Protein AF-A0A6I9WD22-F1 (afdb_monomer_lite)

Organism: NCBI:txid144034

Sequence (104 aa):
MSMKEIRLKLFDFFDKYYSANIMTLSVISGYSLHKIESMIVKEFCQIRNKEIKLTKNYDDPFKNQLCTKWYLLDLEILHLTLSFPLPYLTDDCMTKISKKYNNL

pLDDT: mean 83.83, std 15.36, range [43.28, 97.5]

InterPro domains:
  IPR007863 Peptidase M16, C-terminal [PF05193] (9-91)
  IPR050626 Peptidase M16 [PTHR43690] (5-96)

Structure (mmCIF, N/CA/C/O backbone):
data_AF-A0A6I9WD22-F1
#
_entry.id   AF-A0A6I9WD22-F1
#
loop_
_atom_site.group_PDB
_atom_site.id
_atom_site.type_symbol
_atom_site.label_atom_id
_atom_site.label_alt_id
_atom_site.label_comp_id
_atom_site.label_asym_id
_atom_site.label_entity_id
_atom_site.label_seq_id
_atom_site.pdbx_PDB_ins_code
_atom_site.Cartn_x
_atom_site.Cartn_y
_atom_site.Cartn_z
_atom_site.occupancy
_atom_site.B_iso_or_equiv
_atom_site.auth_seq_id
_atom_site.auth_comp_id
_atom_site.auth_asym_id
_atom_site.auth_atom_id
_atom_site.pdbx_PDB_model_num
ATOM 1 N N . MET A 1 1 ? -8.642 14.070 -21.928 1.00 71.94 1 MET A N 1
ATOM 2 C CA . MET A 1 1 ? -9.426 13.432 -20.853 1.00 71.94 1 MET A CA 1
ATOM 3 C C . MET A 1 1 ? -10.035 14.540 -20.012 1.00 71.94 1 MET A C 1
ATOM 5 O O . MET A 1 1 ? -9.305 15.430 -19.591 1.00 71.94 1 MET A O 1
ATOM 9 N N . SER A 1 2 ? -11.356 14.562 -19.868 1.00 93.56 2 SER A N 1
ATOM 10 C CA . SER A 1 2 ? -12.067 15.610 -19.128 1.00 93.56 2 SER A CA 1
ATOM 11 C C . SER A 1 2 ? -11.938 15.412 -17.612 1.00 93.56 2 SER A C 1
ATOM 13 O O . SER A 1 2 ? -11.712 14.300 -17.134 1.00 93.56 2 SER A O 1
ATOM 15 N N . MET A 1 3 ? -12.134 16.473 -16.822 1.00 93.38 3 MET A N 1
ATOM 16 C CA . MET A 1 3 ? -12.085 16.378 -15.353 1.00 93.38 3 MET A CA 1
ATOM 17 C C . MET A 1 3 ? -13.104 15.363 -14.796 1.00 93.38 3 MET A C 1
ATOM 19 O O . MET A 1 3 ? -12.835 14.669 -13.816 1.00 93.38 3 MET A O 1
ATOM 23 N N . LYS A 1 4 ? -14.265 15.230 -15.454 1.00 94.50 4 LYS A N 1
ATOM 24 C CA . LYS A 1 4 ? -15.295 14.244 -15.091 1.00 94.50 4 LYS A CA 1
ATOM 25 C C . LYS A 1 4 ? -14.797 12.811 -15.274 1.00 94.50 4 LYS A C 1
ATOM 27 O O . LYS A 1 4 ? -15.000 11.983 -14.392 1.00 94.50 4 LYS A O 1
ATOM 32 N N . GLU A 1 5 ? -14.102 12.534 -16.373 1.00 95.75 5 GLU A N 1
ATOM 33 C CA . GLU A 1 5 ? -13.520 11.213 -16.638 1.00 95.75 5 GLU A CA 1
ATOM 34 C C . GLU A 1 5 ? -12.431 10.861 -15.623 1.00 95.75 5 GLU A C 1
ATOM 36 O O . GLU A 1 5 ? -12.346 9.714 -15.191 1.00 95.75 5 GLU A O 1
ATOM 41 N N . ILE A 1 6 ? -11.613 11.838 -15.212 1.00 97.00 6 ILE A N 1
ATOM 42 C CA . ILE A 1 6 ? -10.551 11.616 -14.213 1.00 97.00 6 ILE A CA 1
ATOM 43 C C . ILE A 1 6 ? -11.177 11.232 -12.876 1.00 97.00 6 ILE A C 1
ATOM 45 O O . ILE A 1 6 ? -10.771 10.248 -12.261 1.00 97.00 6 ILE A O 1
ATOM 49 N N . ARG A 1 7 ? -12.216 11.963 -12.462 1.00 97.12 7 ARG A N 1
ATOM 50 C CA . ARG A 1 7 ? -12.947 11.680 -11.226 1.00 97.12 7 ARG A CA 1
ATOM 51 C C . ARG A 1 7 ? -13.562 10.278 -11.225 1.00 97.12 7 ARG A C 1
ATOM 53 O O . ARG A 1 7 ? -13.469 9.598 -10.210 1.00 97.12 7 ARG A O 1
ATOM 60 N N . LEU A 1 8 ? -14.158 9.837 -12.334 1.00 97.50 8 LEU A N 1
ATOM 61 C CA . LEU A 1 8 ? -14.726 8.487 -12.431 1.00 97.50 8 LEU A CA 1
ATOM 62 C C . LEU A 1 8 ? -13.645 7.407 -12.314 1.00 97.50 8 LEU A C 1
ATOM 64 O O . LEU A 1 8 ? -13.776 6.516 -11.481 1.00 97.50 8 LEU A O 1
ATOM 68 N N . LYS A 1 9 ? -12.520 7.550 -13.028 1.00 97.25 9 LYS A N 1
ATOM 69 C CA . LYS A 1 9 ? -11.409 6.589 -12.919 1.00 97.25 9 LYS A CA 1
ATOM 70 C C . LYS A 1 9 ? -10.815 6.507 -11.513 1.00 97.25 9 LYS A C 1
ATOM 72 O O . LYS A 1 9 ? -10.365 5.439 -11.108 1.00 97.25 9 LYS A O 1
ATOM 77 N N . LEU A 1 10 ? -10.799 7.614 -10.767 1.00 97.38 10 LEU A N 1
ATOM 78 C CA . LEU A 1 10 ? -10.366 7.607 -9.368 1.00 97.38 10 LEU A CA 1
ATOM 79 C C . LEU A 1 10 ? -11.320 6.803 -8.481 1.00 97.38 10 LEU A C 1
ATOM 81 O O . LEU A 1 10 ? -10.849 6.052 -7.628 1.00 97.38 10 LEU A O 1
ATOM 85 N N . PHE A 1 11 ? -12.634 6.915 -8.694 1.00 97.25 11 PHE A N 1
ATOM 86 C CA . PHE A 1 11 ? -13.599 6.075 -7.984 1.00 97.25 11 PHE A CA 1
ATOM 87 C C . PHE A 1 11 ? -13.458 4.605 -8.353 1.00 97.25 11 PHE A C 1
ATOM 89 O O . PHE A 1 11 ? -13.455 3.775 -7.451 1.00 97.25 11 PHE A O 1
ATOM 96 N N . ASP A 1 12 ? -13.257 4.286 -9.631 1.00 96.81 12 ASP A N 1
ATOM 97 C CA . ASP A 1 12 ? -13.033 2.906 -10.067 1.00 96.81 12 ASP A CA 1
ATOM 98 C C . ASP A 1 12 ? -11.764 2.323 -9.429 1.00 96.81 12 ASP A C 1
ATOM 100 O O . ASP A 1 12 ? -11.748 1.179 -8.979 1.00 96.81 12 ASP A O 1
ATOM 104 N N . PHE A 1 13 ? -10.691 3.117 -9.343 1.00 95.69 13 PHE A N 1
ATOM 105 C CA . PHE A 1 13 ? -9.452 2.705 -8.686 1.00 95.69 13 PHE A CA 1
ATOM 106 C C . PHE A 1 13 ? -9.646 2.498 -7.180 1.00 95.69 13 PHE A C 1
ATOM 108 O O . PHE A 1 13 ? -9.224 1.475 -6.638 1.00 95.69 13 PHE A O 1
ATOM 115 N N . PHE A 1 14 ? -10.303 3.444 -6.504 1.00 95.44 14 PHE A N 1
ATOM 116 C CA . PHE A 1 14 ? -10.636 3.327 -5.088 1.00 95.44 14 PHE A CA 1
ATOM 117 C C . PHE A 1 14 ? -11.490 2.081 -4.836 1.00 95.44 14 PHE A C 1
ATOM 119 O O . PHE A 1 14 ? -11.174 1.269 -3.966 1.00 95.44 14 PHE A O 1
ATOM 126 N N . ASP A 1 15 ? -12.532 1.864 -5.637 1.00 94.81 15 ASP A N 1
ATOM 127 C CA . ASP A 1 15 ? -13.401 0.716 -5.442 1.00 94.81 15 ASP A CA 1
ATOM 128 C C . ASP A 1 15 ? -12.699 -0.612 -5.763 1.00 94.81 15 ASP A C 1
ATOM 130 O O . ASP A 1 15 ? -12.915 -1.618 -5.089 1.00 94.81 15 ASP A O 1
ATOM 134 N N . LYS A 1 16 ? -11.772 -0.620 -6.715 1.00 93.94 16 LYS A N 1
ATOM 135 C CA . LYS A 1 16 ? -11.043 -1.834 -7.068 1.00 93.94 16 LYS A CA 1
ATOM 136 C C . LYS A 1 16 ? -9.930 -2.194 -6.087 1.00 93.94 16 LYS A C 1
ATOM 138 O O . LYS A 1 16 ? -9.735 -3.379 -5.841 1.00 93.94 16 LYS A O 1
ATOM 143 N N . TYR A 1 17 ? -9.188 -1.215 -5.565 1.00 93.75 17 TYR A N 1
ATOM 144 C CA . TYR A 1 17 ? -7.933 -1.469 -4.843 1.00 93.75 17 TYR A CA 1
ATOM 145 C C . TYR A 1 17 ? -7.954 -1.085 -3.360 1.00 93.75 17 TYR A C 1
ATOM 147 O O . TYR A 1 17 ? -7.140 -1.607 -2.607 1.00 93.75 17 TYR A O 1
ATOM 155 N N . TYR A 1 18 ? -8.869 -0.233 -2.886 1.00 95.12 18 TYR A N 1
ATOM 156 C CA . TYR A 1 18 ? -8.961 0.055 -1.449 1.00 95.12 18 TYR A CA 1
ATOM 157 C C . TYR A 1 18 ? -9.798 -1.029 -0.760 1.00 95.12 18 TYR A C 1
ATOM 159 O O . TYR A 1 18 ? -11.031 -0.996 -0.795 1.00 95.12 18 TYR A O 1
ATOM 167 N N . SER A 1 19 ? -9.109 -2.000 -0.154 1.00 96.31 19 SER A N 1
ATOM 168 C CA . SER A 1 19 ? -9.694 -3.124 0.580 1.00 96.31 19 SER A CA 1
ATOM 169 C C . SER A 1 19 ? -8.973 -3.369 1.901 1.00 96.31 19 SER A C 1
ATOM 171 O O . SER A 1 19 ? -7.743 -3.379 1.939 1.00 96.31 19 SER A O 1
ATOM 173 N N . ALA A 1 20 ? -9.737 -3.641 2.963 1.00 96.38 20 ALA A N 1
ATOM 174 C CA . ALA A 1 20 ? -9.202 -3.836 4.310 1.00 96.38 20 ALA A CA 1
ATOM 175 C C . ALA A 1 20 ? -8.133 -4.943 4.398 1.00 96.38 20 ALA A C 1
ATOM 177 O O . ALA A 1 20 ? -7.142 -4.773 5.099 1.00 96.38 20 ALA A O 1
ATOM 178 N N . ASN A 1 21 ? -8.276 -6.050 3.656 1.00 95.44 21 ASN A N 1
ATOM 179 C CA . ASN A 1 21 ? -7.349 -7.187 3.742 1.00 95.44 21 ASN A CA 1
ATOM 180 C C . ASN A 1 21 ? -5.930 -6.919 3.210 1.00 95.44 21 ASN A C 1
ATOM 182 O O . ASN A 1 21 ? -5.052 -7.754 3.412 1.00 95.44 21 ASN A O 1
ATOM 186 N N . ILE A 1 22 ? -5.711 -5.805 2.508 1.00 94.69 22 ILE A N 1
ATOM 187 C CA . ILE A 1 22 ? -4.397 -5.419 1.968 1.00 94.69 22 ILE A CA 1
ATOM 188 C C . ILE A 1 22 ? -3.887 -4.094 2.547 1.00 94.69 22 ILE A C 1
ATOM 190 O O . ILE A 1 22 ? -2.909 -3.539 2.050 1.00 94.69 22 ILE A O 1
ATOM 194 N N . MET A 1 23 ? -4.553 -3.575 3.579 1.00 94.69 23 MET A N 1
ATOM 195 C CA . MET A 1 23 ? -4.148 -2.369 4.291 1.00 94.69 23 MET A CA 1
ATOM 196 C C . MET A 1 23 ? -3.466 -2.734 5.606 1.00 94.69 23 MET A C 1
ATOM 198 O O . MET A 1 23 ? -3.898 -3.639 6.315 1.00 94.69 23 MET A O 1
ATOM 202 N N . THR A 1 24 ? -2.442 -1.965 5.961 1.00 94.94 24 THR A N 1
ATOM 203 C CA . THR A 1 24 ? -1.779 -2.047 7.264 1.00 94.94 24 THR A CA 1
ATOM 204 C C . THR A 1 24 ? -1.840 -0.677 7.916 1.00 94.94 24 THR A C 1
ATOM 206 O O . THR A 1 24 ? -1.489 0.323 7.290 1.00 94.94 24 THR A O 1
ATOM 209 N N . LEU A 1 25 ? -2.274 -0.628 9.172 1.00 94.75 25 LEU A N 1
ATOM 210 C CA . LEU A 1 25 ? -2.338 0.591 9.969 1.00 94.75 25 LEU A CA 1
ATOM 211 C C . LEU A 1 25 ? -1.305 0.515 11.097 1.00 94.75 25 LEU A C 1
ATOM 213 O O . LEU A 1 25 ? -1.224 -0.489 11.798 1.00 94.75 25 LEU A O 1
ATOM 217 N N . SER A 1 26 ? -0.547 1.593 11.288 1.00 95.00 26 SER A N 1
ATOM 218 C CA . SER A 1 26 ? 0.314 1.793 12.454 1.00 95.00 26 SER A CA 1
ATOM 219 C C . SER A 1 26 ? -0.059 3.116 13.108 1.00 95.00 26 SER A C 1
ATOM 221 O O . SER A 1 26 ? -0.237 4.119 12.415 1.00 95.00 26 SER A O 1
ATOM 223 N N . VAL A 1 27 ? -0.218 3.113 14.431 1.00 93.69 27 VAL A N 1
ATOM 224 C CA . VAL A 1 27 ? -0.647 4.285 15.199 1.00 93.69 27 VAL A CA 1
ATOM 225 C C . VAL A 1 27 ? 0.296 4.487 16.370 1.00 93.69 27 VAL A C 1
ATOM 227 O O . VAL A 1 27 ? 0.518 3.580 17.168 1.00 93.69 27 VAL A O 1
ATOM 230 N N . ILE A 1 28 ? 0.818 5.704 16.487 1.00 95.12 28 ILE A N 1
ATOM 231 C CA . ILE A 1 28 ? 1.637 6.146 17.612 1.00 95.12 28 ILE A CA 1
ATOM 232 C C . ILE A 1 28 ? 0.855 7.243 18.322 1.00 95.12 28 ILE A C 1
ATOM 234 O O . ILE A 1 28 ? 0.427 8.212 17.697 1.00 95.12 28 ILE A O 1
ATOM 238 N N . SER A 1 29 ? 0.640 7.092 19.626 1.00 94.38 29 SER A N 1
ATOM 239 C CA . SER A 1 29 ? -0.03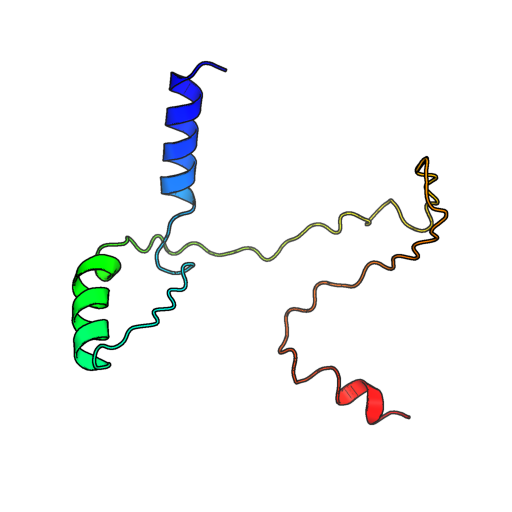4 8.115 20.423 1.00 94.38 29 SER A CA 1
ATOM 240 C C . SER A 1 29 ? 0.407 8.058 21.883 1.00 94.38 29 SER A C 1
ATOM 242 O O . SER A 1 29 ? 0.978 7.064 22.322 1.00 94.38 29 SER A O 1
ATOM 244 N N . GLY A 1 30 ? 0.098 9.113 22.640 1.00 96.38 30 GLY A N 1
ATOM 245 C CA . GLY A 1 30 ? 0.273 9.139 24.096 1.00 96.38 30 GLY A CA 1
ATOM 246 C C . GLY A 1 30 ? -0.880 8.504 24.884 1.00 96.38 30 GLY A C 1
ATOM 247 O O . GLY A 1 30 ? -0.895 8.591 26.109 1.00 96.38 30 GLY A O 1
ATOM 248 N N . TYR A 1 31 ? -1.878 7.920 24.214 1.00 96.38 31 TYR A N 1
ATOM 249 C CA . TYR A 1 31 ? -2.996 7.252 24.878 1.00 96.38 31 TYR A CA 1
ATOM 250 C C . TYR A 1 31 ? -2.652 5.808 25.255 1.00 96.38 31 TYR A C 1
ATOM 252 O O . TYR A 1 31 ? -1.752 5.194 24.687 1.00 96.38 31 TYR A O 1
ATOM 260 N N . SER A 1 32 ? -3.404 5.243 26.203 1.00 97.00 32 SER A N 1
ATOM 261 C CA . SER A 1 32 ? -3.290 3.823 26.535 1.00 97.00 32 SER A CA 1
ATOM 262 C C . SER A 1 32 ? -3.704 2.941 25.355 1.00 97.00 32 SER A C 1
ATOM 264 O O . SER A 1 32 ? -4.565 3.318 24.556 1.00 97.00 32 SER A O 1
ATOM 266 N N . LEU A 1 33 ? -3.141 1.732 25.289 1.00 96.56 33 LEU A N 1
ATOM 267 C CA . LEU A 1 33 ? -3.410 0.777 24.212 1.00 96.56 33 LEU A CA 1
ATOM 268 C C . LEU A 1 33 ? -4.912 0.510 24.028 1.00 96.56 33 LEU A C 1
ATOM 270 O O . LEU A 1 33 ? -5.409 0.591 22.912 1.00 96.56 33 LEU A O 1
ATOM 274 N N . HIS A 1 34 ? -5.651 0.315 25.123 1.00 96.62 34 HIS A N 1
ATOM 275 C CA . HIS A 1 34 ? -7.099 0.085 25.080 1.00 96.62 34 HIS A CA 1
ATOM 276 C C . HIS A 1 34 ? -7.868 1.272 24.477 1.00 96.62 34 HIS A C 1
ATOM 278 O O . HIS A 1 34 ? -8.863 1.091 23.774 1.00 96.62 34 HIS A O 1
ATOM 284 N N . LYS A 1 35 ? -7.448 2.511 24.764 1.00 96.69 35 LYS A N 1
ATOM 285 C CA . LYS A 1 35 ? -8.107 3.696 24.201 1.00 96.69 35 LYS A CA 1
ATOM 286 C C . LYS A 1 35 ? -7.815 3.826 22.707 1.00 96.69 35 LYS A C 1
ATOM 288 O O . LYS A 1 35 ? -8.706 4.189 21.947 1.00 96.69 35 LYS A O 1
ATOM 293 N N . ILE A 1 36 ? -6.587 3.525 22.289 1.00 97.00 36 ILE A N 1
ATOM 294 C CA . ILE A 1 36 ? -6.213 3.511 20.871 1.00 97.00 36 ILE A CA 1
ATOM 295 C C . ILE A 1 36 ? -7.017 2.443 20.131 1.00 97.00 36 ILE A C 1
ATOM 297 O O . ILE A 1 36 ? -7.617 2.736 19.103 1.00 97.00 36 ILE A O 1
ATOM 301 N N . GLU A 1 37 ? -7.073 1.230 20.674 1.00 95.75 37 GLU A N 1
ATOM 302 C CA . GLU A 1 37 ? -7.805 0.115 20.083 1.00 95.75 37 GLU A CA 1
ATOM 303 C C . GLU A 1 37 ? -9.286 0.452 19.898 1.00 95.75 37 GLU A C 1
ATOM 305 O O . GLU A 1 37 ? -9.805 0.313 18.794 1.00 95.75 37 GLU A O 1
ATOM 310 N N . SER A 1 38 ? -9.956 0.986 20.926 1.00 96.50 38 SER A N 1
ATOM 311 C CA . SER A 1 38 ? -11.376 1.337 20.816 1.00 96.50 38 SER A CA 1
ATOM 312 C C . SER A 1 38 ? -11.642 2.429 19.776 1.00 96.50 38 SER A C 1
ATOM 314 O O . SER A 1 38 ? -12.639 2.360 19.054 1.00 96.50 38 SER A O 1
ATOM 316 N N . MET A 1 39 ? -10.741 3.409 19.646 1.00 95.25 39 MET A N 1
ATOM 317 C CA . MET A 1 39 ? -10.817 4.435 18.603 1.00 95.25 39 MET A CA 1
ATOM 318 C C . MET A 1 39 ? -10.598 3.844 17.206 1.00 95.25 39 MET A C 1
ATOM 320 O O . MET A 1 39 ? -11.356 4.148 16.289 1.00 95.25 39 MET A O 1
ATOM 324 N N . ILE A 1 40 ? -9.590 2.984 17.040 1.00 95.88 40 ILE A N 1
ATOM 325 C CA . ILE A 1 40 ? -9.275 2.368 15.747 1.00 95.88 40 ILE A CA 1
ATOM 326 C C . ILE A 1 40 ? -10.404 1.441 15.305 1.00 95.88 40 ILE A C 1
ATOM 328 O O . ILE A 1 40 ? -10.851 1.545 14.168 1.00 95.88 40 ILE A O 1
ATOM 332 N N . VAL A 1 41 ? -10.894 0.568 16.188 1.00 96.00 41 VAL A N 1
ATOM 333 C CA . VAL A 1 41 ? -11.988 -0.365 15.878 1.00 96.00 41 VAL A CA 1
ATOM 334 C C . VAL A 1 41 ? -13.226 0.402 15.426 1.00 96.00 41 VAL A C 1
ATOM 336 O O . VAL A 1 41 ? -13.826 0.063 14.409 1.00 96.00 41 VAL A O 1
ATOM 339 N N . LYS A 1 42 ? -13.578 1.483 16.128 1.00 95.75 42 LYS A N 1
ATOM 340 C CA . LYS A 1 42 ? -14.737 2.305 15.776 1.00 95.75 42 LYS A CA 1
ATOM 341 C C . LYS A 1 42 ? -14.652 2.873 14.353 1.00 95.75 42 LYS A C 1
ATOM 343 O O . LYS A 1 42 ? -15.649 2.848 13.632 1.00 95.75 42 LYS A O 1
ATOM 348 N N . GLU A 1 43 ? -13.493 3.387 13.950 1.00 93.88 43 GLU A N 1
ATOM 349 C CA . GLU A 1 43 ? -13.349 4.103 12.675 1.00 93.88 43 GLU A CA 1
ATOM 350 C C . GLU A 1 43 ? -12.947 3.177 11.512 1.00 93.88 43 GLU A C 1
ATOM 352 O O . GLU A 1 43 ? -13.500 3.267 10.417 1.00 93.88 43 GLU A O 1
ATOM 357 N N . PHE A 1 44 ? -12.022 2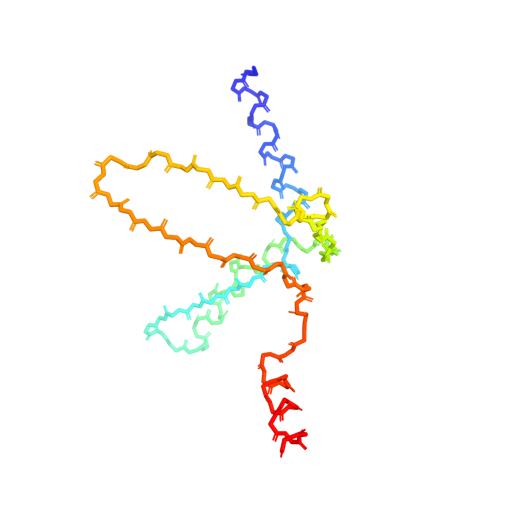.240 11.731 1.00 95.12 44 PHE A N 1
ATOM 358 C CA . PHE A 1 44 ? -11.407 1.447 10.660 1.00 95.12 44 PHE A CA 1
ATOM 359 C C . PHE A 1 44 ? -12.103 0.109 10.390 1.00 95.12 44 PHE A C 1
ATOM 361 O O . PHE A 1 44 ? -11.981 -0.404 9.278 1.00 95.12 44 PHE A O 1
ATOM 368 N N . CYS A 1 45 ? -12.897 -0.440 11.322 1.00 94.44 45 CYS A N 1
ATOM 369 C CA . CYS A 1 45 ? -13.686 -1.651 11.035 1.00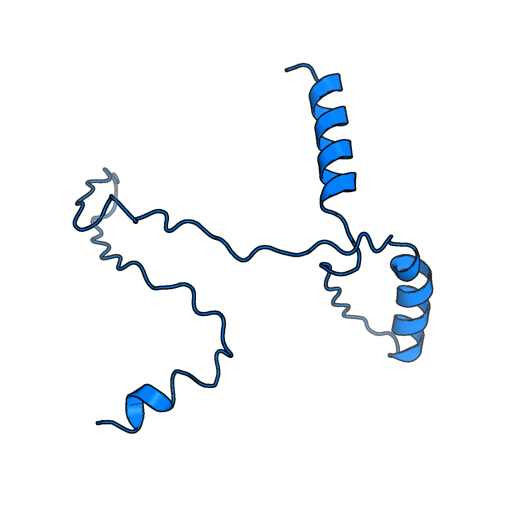 94.44 45 CYS A CA 1
ATOM 370 C C . CYS A 1 45 ? -14.792 -1.420 9.994 1.00 94.44 45 CYS A C 1
ATOM 372 O O . CYS A 1 45 ? -15.342 -2.380 9.462 1.00 94.44 45 CYS A O 1
ATOM 374 N N . GLN A 1 46 ? -15.103 -0.162 9.676 1.00 94.19 46 GLN A N 1
ATOM 375 C CA . GLN A 1 46 ? -16.057 0.197 8.625 1.00 94.19 46 GLN A CA 1
ATOM 376 C C . GLN A 1 46 ? -15.478 0.011 7.210 1.00 94.19 46 GLN A C 1
ATOM 378 O O . GLN A 1 46 ? -16.225 -0.007 6.230 1.00 94.19 46 GLN A O 1
ATOM 383 N N . ILE A 1 47 ? -14.153 -0.127 7.073 1.00 95.44 47 ILE A N 1
ATOM 384 C CA . ILE A 1 47 ? -13.507 -0.314 5.772 1.00 95.44 47 ILE A CA 1
ATOM 385 C C . ILE A 1 47 ? -13.862 -1.700 5.232 1.00 95.44 47 ILE A C 1
ATOM 387 O O . ILE A 1 47 ? -13.594 -2.730 5.849 1.00 95.44 47 ILE A O 1
ATOM 391 N N . ARG A 1 48 ? -14.444 -1.734 4.031 1.00 96.19 48 ARG A N 1
ATOM 392 C CA . AR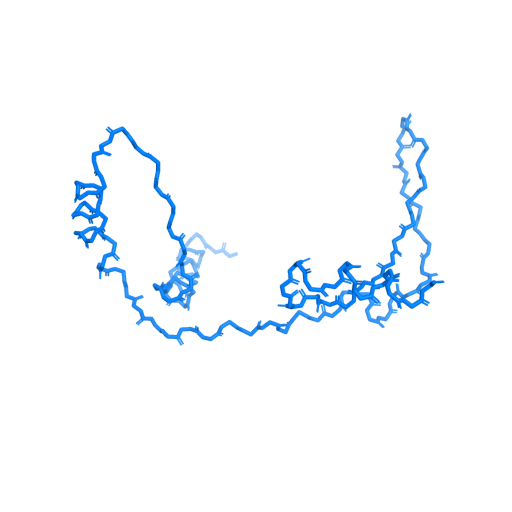G A 1 48 ? -14.872 -2.978 3.388 1.00 96.19 48 ARG A CA 1
ATOM 393 C C . ARG A 1 48 ? -13.677 -3.871 3.052 1.00 96.19 48 ARG A C 1
ATOM 395 O O . ARG A 1 48 ? -12.741 -3.453 2.368 1.00 96.19 48 ARG A O 1
ATOM 402 N N . ASN A 1 49 ? -13.767 -5.137 3.447 1.00 96.50 49 ASN A N 1
ATOM 403 C CA . ASN A 1 49 ? -12.927 -6.193 2.900 1.00 96.50 49 ASN A CA 1
ATOM 404 C C . ASN A 1 49 ? -13.508 -6.675 1.558 1.00 96.50 49 ASN A C 1
ATOM 406 O O . ASN A 1 49 ? -14.651 -7.123 1.490 1.00 96.50 49 ASN A O 1
ATOM 410 N N . LYS A 1 50 ? -12.724 -6.548 0.491 1.00 96.50 50 LYS A N 1
ATOM 411 C CA . LYS A 1 50 ? -13.026 -6.983 -0.881 1.00 96.50 50 LYS A CA 1
ATOM 412 C C . LYS A 1 50 ? -12.232 -8.233 -1.275 1.00 96.50 50 LYS A C 1
ATOM 414 O O . LYS A 1 50 ? -12.267 -8.625 -2.434 1.00 96.50 50 LYS A O 1
ATOM 419 N N . GLU A 1 51 ? -11.492 -8.818 -0.329 1.00 95.12 51 GLU A N 1
ATOM 420 C CA . GLU A 1 51 ? -10.726 -10.062 -0.482 1.00 95.12 51 GLU A CA 1
ATOM 421 C C . GLU A 1 51 ? -9.768 -10.044 -1.680 1.00 95.12 51 GLU A C 1
ATOM 423 O O . GLU A 1 51 ? -9.582 -11.028 -2.400 1.00 95.12 51 GLU A O 1
ATOM 428 N N . ILE A 1 52 ? -9.129 -8.890 -1.891 1.00 94.50 52 ILE A N 1
ATOM 429 C CA . ILE A 1 52 ? -8.193 -8.692 -2.995 1.00 94.50 52 ILE A CA 1
ATOM 430 C C . ILE A 1 52 ? -7.001 -9.627 -2.812 1.00 94.50 52 ILE A C 1
ATOM 432 O O . ILE A 1 52 ? -6.338 -9.613 -1.774 1.00 94.50 52 ILE A O 1
ATOM 436 N N . LYS A 1 53 ? -6.680 -10.397 -3.851 1.00 90.31 53 LYS A N 1
ATOM 437 C CA . LYS A 1 53 ? -5.440 -11.171 -3.924 1.00 90.31 53 LYS A CA 1
ATOM 438 C C . LYS A 1 53 ? -4.367 -10.326 -4.599 1.00 90.31 53 LYS A C 1
ATOM 440 O O . LYS A 1 53 ? -4.475 -10.022 -5.785 1.00 90.31 53 LYS A O 1
ATOM 445 N N . LEU A 1 54 ? -3.327 -9.959 -3.854 1.00 82.38 54 LEU A N 1
ATOM 446 C CA . LEU A 1 54 ? -2.153 -9.304 -4.427 1.00 82.38 54 LEU A CA 1
ATOM 447 C C . LEU A 1 54 ? 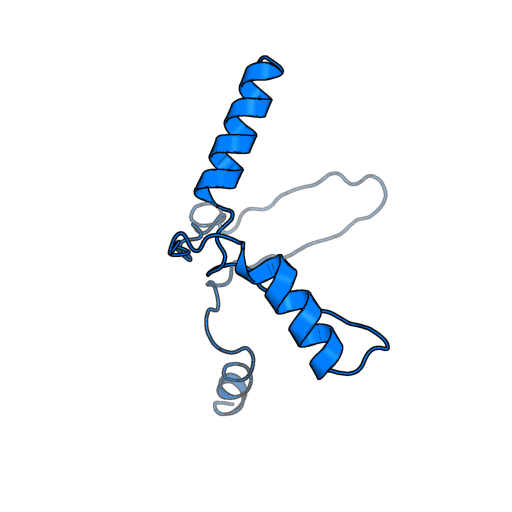-1.344 -10.327 -5.224 1.00 82.38 54 LEU A C 1
ATOM 449 O O . LEU A 1 54 ? -0.731 -11.234 -4.661 1.00 82.38 54 LEU A O 1
ATOM 453 N N . THR A 1 55 ? -1.324 -10.174 -6.542 1.00 77.31 55 THR A N 1
ATOM 454 C CA . THR A 1 55 ? -0.410 -10.922 -7.401 1.00 77.31 55 THR A CA 1
ATOM 455 C C . THR A 1 55 ? 0.974 -10.290 -7.307 1.00 77.31 55 THR A C 1
ATOM 457 O O . THR A 1 55 ? 1.171 -9.168 -7.765 1.00 77.31 55 THR A O 1
ATOM 460 N N . LYS A 1 56 ? 1.952 -11.014 -6.754 1.00 68.44 56 LYS A N 1
ATOM 461 C CA . LYS A 1 56 ? 3.376 -10.618 -6.733 1.00 68.44 56 LYS A CA 1
ATOM 462 C C . LYS A 1 56 ? 4.069 -10.878 -8.081 1.00 68.44 56 LYS A C 1
ATOM 464 O O . LYS A 1 56 ? 5.238 -11.244 -8.122 1.00 68.44 56 LYS A O 1
ATOM 469 N N . ASN A 1 57 ? 3.337 -10.727 -9.180 1.00 65.12 57 ASN A N 1
ATOM 470 C CA . ASN A 1 57 ? 3.865 -10.919 -10.524 1.00 65.12 57 ASN A CA 1
ATOM 471 C C . ASN A 1 57 ? 4.384 -9.572 -11.012 1.00 65.12 57 ASN A C 1
ATOM 473 O O . ASN A 1 57 ? 3.697 -8.858 -11.737 1.00 65.12 57 ASN A O 1
ATOM 477 N N . TYR A 1 58 ? 5.566 -9.198 -10.536 1.00 71.69 58 TYR A N 1
ATOM 478 C CA . TYR A 1 58 ? 6.312 -8.121 -11.166 1.00 71.69 58 TYR A CA 1
ATOM 479 C C . TYR A 1 58 ? 7.042 -8.728 -12.357 1.00 71.69 58 TYR A C 1
ATOM 481 O O . TYR A 1 58 ? 7.857 -9.635 -12.183 1.00 71.69 58 TYR A O 1
ATOM 489 N N . ASP A 1 59 ? 6.720 -8.262 -13.559 1.00 73.69 59 ASP A N 1
ATOM 490 C CA . ASP A 1 59 ? 7.545 -8.565 -14.721 1.00 73.69 59 ASP A CA 1
ATOM 491 C C . ASP A 1 59 ? 8.940 -7.979 -14.492 1.00 73.69 59 ASP A C 1
ATOM 493 O O . ASP A 1 59 ? 9.071 -6.844 -14.030 1.00 73.69 59 ASP A O 1
ATOM 497 N N . ASP A 1 60 ? 9.980 -8.761 -14.789 1.00 77.75 60 ASP A N 1
ATOM 498 C CA . ASP A 1 60 ? 11.358 -8.281 -14.710 1.00 77.75 60 ASP A CA 1
ATOM 499 C C . ASP A 1 60 ? 11.542 -7.131 -15.716 1.00 77.75 60 ASP A C 1
ATOM 501 O O . ASP A 1 60 ? 11.485 -7.373 -16.931 1.00 77.75 60 ASP A O 1
ATOM 505 N N . PRO A 1 61 ? 11.774 -5.887 -15.249 1.00 81.56 61 PRO A N 1
ATOM 506 C CA . PRO A 1 61 ? 11.910 -4.739 -16.138 1.00 81.56 61 PRO A CA 1
ATOM 507 C C . PRO A 1 61 ? 13.148 -4.843 -17.042 1.00 81.56 61 PRO A C 1
ATOM 509 O O . PRO A 1 61 ? 13.213 -4.160 -18.062 1.00 81.56 61 PRO A O 1
ATOM 512 N N . PHE A 1 62 ? 14.108 -5.715 -16.711 1.00 80.25 62 PHE A N 1
ATOM 513 C CA . PHE A 1 62 ? 15.356 -5.909 -17.449 1.00 80.25 62 PHE A CA 1
ATOM 514 C C . PHE A 1 62 ? 15.393 -7.197 -18.279 1.00 80.25 62 PHE A C 1
ATOM 516 O O . PHE A 1 62 ? 16.423 -7.474 -18.896 1.00 80.25 62 PHE A O 1
ATOM 523 N N . LYS A 1 63 ? 14.284 -7.951 -18.369 1.00 75.31 63 LYS A N 1
ATOM 524 C CA . LYS A 1 63 ? 14.213 -9.285 -19.004 1.00 75.31 63 LYS A CA 1
ATOM 525 C C . LYS A 1 63 ? 14.887 -9.375 -20.382 1.00 75.31 63 LYS A C 1
ATOM 527 O O . LYS A 1 63 ? 15.473 -10.400 -20.709 1.00 75.31 63 LYS A O 1
ATOM 532 N N . ASN A 1 64 ? 14.827 -8.296 -21.169 1.00 77.81 64 ASN A N 1
ATOM 533 C CA . ASN A 1 64 ? 15.397 -8.216 -22.520 1.00 77.81 64 ASN A CA 1
ATOM 534 C C . ASN A 1 64 ? 16.476 -7.122 -22.675 1.00 77.81 64 ASN A C 1
ATOM 536 O O . ASN A 1 64 ? 16.907 -6.848 -23.792 1.00 77.81 64 ASN A O 1
ATOM 540 N N . GLN A 1 65 ? 16.885 -6.461 -21.588 1.00 77.19 65 GLN A N 1
ATOM 541 C CA . GLN A 1 65 ? 17.810 -5.316 -21.600 1.00 77.19 65 GLN A CA 1
ATOM 542 C C . GLN A 1 65 ? 19.005 -5.556 -20.671 1.00 77.19 65 GLN A C 1
ATOM 544 O O . GLN A 1 65 ? 19.400 -4.705 -19.877 1.00 77.19 65 GLN A O 1
ATOM 549 N N . LEU A 1 66 ? 19.585 -6.750 -20.761 1.00 82.00 66 LEU A N 1
ATOM 550 C CA . LEU A 1 66 ? 20.808 -7.089 -20.043 1.00 82.00 66 LEU A CA 1
ATOM 551 C C . LEU A 1 66 ? 22.035 -6.563 -20.793 1.00 82.00 66 LEU A C 1
ATOM 553 O O . LEU A 1 66 ? 22.008 -6.373 -22.008 1.00 82.00 66 LEU A O 1
ATOM 557 N N . CYS A 1 67 ? 23.124 -6.330 -20.058 1.00 84.81 67 CYS A N 1
ATOM 558 C CA . CYS A 1 67 ? 24.409 -5.880 -20.611 1.00 84.81 67 CYS A CA 1
ATOM 559 C C . CYS A 1 67 ? 24.342 -4.554 -21.396 1.00 84.81 67 CYS A C 1
ATOM 561 O O . CYS A 1 67 ? 25.209 -4.272 -22.222 1.00 84.81 67 CYS A O 1
ATOM 563 N N . THR A 1 68 ? 23.337 -3.718 -21.138 1.00 88.12 68 THR A N 1
ATOM 564 C CA . THR A 1 68 ? 23.226 -2.395 -21.760 1.00 88.12 68 THR A CA 1
ATOM 565 C C . THR A 1 68 ? 24.116 -1.375 -21.057 1.00 88.12 68 THR A C 1
ATOM 567 O O . THR A 1 68 ? 24.216 -1.377 -19.830 1.00 88.12 68 THR A O 1
ATOM 570 N N . LYS A 1 69 ? 24.703 -0.452 -21.825 1.00 91.00 69 LYS A N 1
ATOM 571 C CA . LYS A 1 69 ? 25.438 0.705 -21.305 1.00 91.00 69 LYS A CA 1
ATOM 572 C C . LYS A 1 69 ? 24.702 1.985 -21.677 1.00 91.00 69 LYS A C 1
ATOM 574 O O . LYS A 1 69 ? 24.377 2.190 -22.842 1.00 91.00 69 LYS A O 1
ATOM 579 N N . TRP A 1 70 ? 24.481 2.842 -20.689 1.00 87.94 70 TRP A N 1
ATOM 580 C CA . TRP A 1 70 ? 23.771 4.106 -20.843 1.00 87.94 70 TRP A CA 1
ATOM 581 C C . TRP A 1 70 ? 24.728 5.246 -20.514 1.00 87.94 70 TRP A C 1
ATOM 583 O O . TRP A 1 70 ? 25.484 5.160 -19.546 1.00 87.94 70 TRP A O 1
ATOM 593 N N . TYR A 1 71 ? 24.702 6.298 -21.326 1.00 88.06 71 TYR A N 1
ATOM 594 C CA . TYR A 1 71 ? 25.436 7.530 -21.064 1.00 88.06 71 TYR A CA 1
ATOM 595 C C . TYR A 1 71 ? 24.413 8.606 -20.726 1.00 88.06 71 TYR A C 1
ATOM 597 O O . TYR A 1 71 ? 23.647 9.037 -21.585 1.00 88.06 71 TYR A O 1
ATOM 605 N N . LEU A 1 72 ? 24.374 8.982 -19.455 1.00 86.88 72 LEU A N 1
ATOM 606 C CA . LEU A 1 72 ? 23.570 10.091 -18.965 1.00 86.88 72 LEU A CA 1
ATOM 607 C C . LEU A 1 72 ? 24.495 11.302 -18.924 1.00 86.88 72 LEU A C 1
ATOM 609 O O . LEU A 1 72 ? 25.555 11.243 -18.302 1.00 86.88 72 LEU A O 1
ATOM 613 N N . LEU A 1 73 ? 24.135 12.360 -19.645 1.00 81.69 73 LEU A N 1
ATOM 614 C CA . LEU A 1 73 ? 24.889 13.602 -19.589 1.00 81.69 73 LEU A CA 1
ATOM 615 C C . LEU A 1 73 ? 24.472 14.340 -18.320 1.00 81.69 73 LEU A C 1
ATOM 617 O O . LEU A 1 73 ? 23.386 14.913 -18.273 1.00 81.69 73 LEU A O 1
ATOM 621 N N . ASP A 1 74 ? 25.331 14.293 -17.313 1.00 73.00 74 ASP A N 1
ATOM 622 C CA . ASP A 1 74 ? 25.208 15.125 -16.125 1.00 73.00 74 ASP A CA 1
ATOM 623 C C . ASP A 1 74 ? 26.285 16.212 -16.192 1.00 73.00 74 ASP A C 1
ATOM 625 O O . ASP A 1 74 ? 27.435 15.935 -16.542 1.00 73.00 74 ASP A O 1
ATOM 629 N N . LEU A 1 75 ? 25.900 17.466 -15.963 1.00 70.00 75 LEU A N 1
ATOM 630 C CA . LEU A 1 75 ? 26.748 18.621 -16.289 1.00 70.00 75 LEU A CA 1
ATOM 631 C C . LEU A 1 75 ? 27.840 18.879 -15.241 1.00 70.00 75 LEU A C 1
ATOM 633 O O . LEU A 1 75 ? 28.789 19.607 -15.527 1.00 70.00 75 LEU A O 1
ATOM 637 N N . GLU A 1 76 ? 27.729 18.284 -14.051 1.00 76.00 76 GLU A N 1
ATOM 638 C CA . GLU A 1 76 ? 28.544 18.675 -12.894 1.00 76.00 76 GLU A CA 1
ATOM 639 C C . GLU A 1 76 ? 29.336 17.522 -12.252 1.00 76.00 76 GLU A C 1
ATOM 641 O O . GLU A 1 76 ? 30.331 17.781 -11.575 1.00 76.00 76 GLU A O 1
ATOM 646 N N . ILE A 1 77 ? 28.958 16.250 -12.461 1.00 78.44 77 ILE A N 1
ATOM 647 C CA . ILE A 1 77 ? 29.594 15.100 -11.789 1.00 78.44 77 ILE A CA 1
ATOM 648 C C . ILE A 1 77 ? 29.727 13.899 -12.734 1.00 78.44 77 ILE A C 1
ATOM 650 O O . ILE A 1 77 ? 28.777 13.498 -13.401 1.00 78.44 77 ILE A O 1
ATOM 654 N N . LEU A 1 78 ? 30.905 13.263 -12.734 1.00 82.62 78 LEU A N 1
ATOM 655 C CA . LEU A 1 78 ? 31.129 11.973 -13.389 1.00 82.62 78 LEU A CA 1
ATOM 656 C C . LEU A 1 78 ? 30.885 10.827 -12.395 1.00 82.62 78 LEU A C 1
ATOM 658 O O . LEU A 1 78 ? 31.658 10.646 -11.455 1.00 82.62 78 LEU A O 1
ATOM 662 N N . HIS A 1 79 ? 29.852 10.015 -12.632 1.00 85.50 79 HIS A N 1
ATOM 663 C CA . HIS A 1 79 ? 29.566 8.807 -11.852 1.00 85.50 79 HIS A CA 1
ATOM 664 C C . HIS A 1 79 ? 29.376 7.584 -12.762 1.00 85.50 79 HIS A C 1
ATOM 666 O O . HIS A 1 79 ? 28.785 7.679 -13.838 1.00 85.50 79 HIS A O 1
ATOM 672 N N . LEU A 1 80 ? 29.850 6.415 -12.315 1.00 89.94 80 LEU A N 1
ATOM 673 C CA . LEU A 1 80 ? 29.614 5.123 -12.962 1.00 89.94 80 LEU A CA 1
ATOM 674 C C . LEU A 1 80 ? 28.752 4.247 -12.050 1.00 89.94 80 LEU A C 1
ATOM 676 O O . LEU A 1 80 ? 29.192 3.847 -10.976 1.00 89.94 80 LEU A O 1
ATOM 680 N N . THR A 1 81 ? 27.553 3.891 -12.509 1.00 89.75 81 THR A N 1
ATOM 681 C CA . THR A 1 81 ? 26.662 2.967 -11.794 1.00 89.75 81 THR A CA 1
ATOM 682 C C . THR A 1 81 ? 26.655 1.605 -12.478 1.00 89.75 81 THR A C 1
ATOM 684 O O . THR A 1 81 ? 26.306 1.498 -13.652 1.00 89.75 81 THR A O 1
ATOM 687 N N . LEU A 1 82 ? 26.984 0.549 -11.731 1.00 91.50 82 LEU A N 1
ATOM 688 C CA . LEU A 1 82 ? 26.796 -0.839 -12.156 1.00 91.50 82 LEU A CA 1
ATOM 68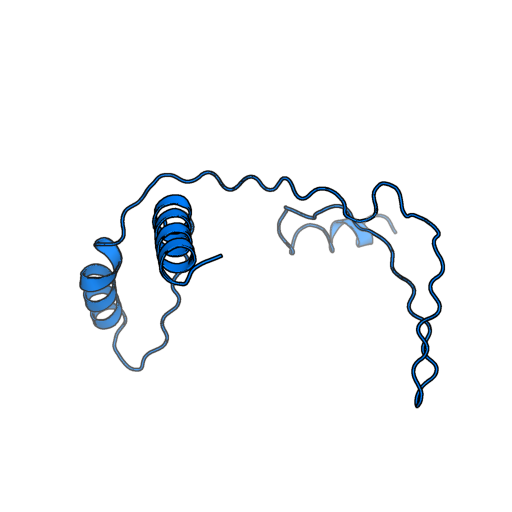9 C C . LEU A 1 82 ? 25.544 -1.397 -11.478 1.00 91.50 82 LEU A C 1
ATOM 691 O O . LEU A 1 82 ? 25.438 -1.360 -10.255 1.00 91.50 82 LEU A O 1
ATOM 695 N N . SER A 1 83 ? 24.593 -1.897 -12.266 1.00 89.75 83 SER A N 1
ATOM 696 C CA . SER A 1 83 ? 23.333 -2.461 -11.767 1.00 89.75 83 SER A CA 1
ATOM 697 C C . SER A 1 83 ? 23.185 -3.905 -12.224 1.00 89.75 83 SER A C 1
ATOM 699 O O . SER A 1 83 ? 23.378 -4.206 -13.401 1.00 89.75 83 SER A O 1
ATOM 701 N N . PHE A 1 84 ? 22.818 -4.789 -11.297 1.00 86.31 84 PHE A N 1
ATOM 702 C CA . PHE A 1 84 ? 22.575 -6.204 -11.562 1.00 86.31 84 PHE A CA 1
ATOM 703 C C . PHE A 1 84 ? 21.133 -6.531 -11.163 1.00 86.31 84 PHE A C 1
ATOM 705 O O . PHE A 1 84 ? 20.784 -6.313 -9.999 1.00 86.31 84 PHE A O 1
ATOM 712 N N . PRO A 1 85 ? 20.282 -7.022 -12.082 1.00 83.31 85 PRO A N 1
ATOM 713 C CA . PRO A 1 85 ? 18.934 -7.430 -11.723 1.00 83.31 85 PRO A CA 1
ATOM 714 C C . PRO A 1 85 ? 19.013 -8.634 -10.786 1.00 83.31 85 PRO A C 1
ATOM 716 O O . PRO A 1 85 ? 19.734 -9.601 -11.038 1.00 83.31 85 PRO A O 1
ATOM 719 N N . LEU A 1 86 ? 18.277 -8.558 -9.683 1.00 79.44 86 LEU A N 1
ATOM 720 C CA . LEU A 1 86 ? 18.155 -9.643 -8.721 1.00 79.44 86 LEU A CA 1
ATOM 721 C C . LEU A 1 86 ? 16.729 -10.192 -8.777 1.00 79.44 86 LEU A C 1
ATOM 723 O O . LEU A 1 86 ? 15.790 -9.416 -8.973 1.00 79.44 86 LEU A O 1
ATOM 727 N N . PRO A 1 87 ? 16.537 -11.508 -8.585 1.00 75.44 87 PRO A N 1
ATOM 728 C CA . PRO A 1 87 ? 15.199 -12.065 -8.481 1.00 75.44 87 PRO A CA 1
ATOM 729 C C . PRO A 1 87 ? 14.471 -11.442 -7.289 1.00 75.44 87 PRO A C 1
ATOM 731 O O . PRO A 1 87 ? 15.082 -11.112 -6.269 1.00 75.44 87 PRO A O 1
ATOM 734 N N . TYR A 1 88 ? 13.151 -11.318 -7.400 1.00 70.81 88 TYR A N 1
ATOM 735 C CA . TYR A 1 88 ? 12.332 -10.831 -6.299 1.00 70.81 88 TYR A CA 1
ATOM 736 C C . TYR A 1 88 ? 12.449 -11.784 -5.096 1.00 70.81 88 TYR A C 1
ATOM 738 O O . TYR A 1 88 ? 12.032 -12.941 -5.153 1.00 70.81 88 TYR A O 1
ATOM 746 N N . LEU A 1 89 ? 13.059 -11.312 -4.007 1.00 67.81 89 LEU A N 1
ATOM 747 C CA . LEU A 1 89 ? 13.246 -12.087 -2.782 1.00 67.81 89 LEU A CA 1
ATOM 748 C C . LEU A 1 89 ? 11.982 -11.970 -1.921 1.00 67.81 89 LEU A C 1
ATOM 750 O O . LEU A 1 89 ? 11.754 -10.957 -1.268 1.00 67.81 89 LEU A O 1
ATOM 754 N N . THR A 1 90 ? 11.145 -13.007 -1.939 1.00 61.56 90 THR A N 1
ATOM 755 C CA . THR A 1 90 ? 9.853 -13.042 -1.226 1.00 61.56 90 THR A CA 1
ATOM 756 C C . THR A 1 90 ? 9.927 -13.502 0.222 1.00 61.56 90 THR A C 1
ATOM 758 O O . THR A 1 90 ? 8.946 -13.331 0.944 1.00 61.56 90 THR A O 1
ATOM 761 N N . ASP A 1 91 ? 11.045 -14.107 0.624 1.00 57.25 91 ASP A N 1
ATOM 762 C CA . ASP A 1 91 ? 11.169 -14.790 1.911 1.00 57.25 91 ASP A CA 1
ATOM 763 C C . ASP A 1 91 ? 12.008 -13.979 2.886 1.00 57.25 91 ASP A C 1
ATOM 765 O O . ASP A 1 91 ? 12.996 -13.356 2.492 1.00 57.25 91 ASP A O 1
ATOM 769 N N . ASP A 1 92 ? 11.570 -14.058 4.140 1.00 56.44 92 ASP A N 1
ATOM 770 C CA . ASP A 1 92 ? 12.111 -13.482 5.365 1.00 56.44 92 ASP A CA 1
ATOM 771 C C . ASP A 1 92 ? 13.559 -12.976 5.253 1.00 56.44 92 ASP A C 1
ATOM 773 O O . ASP A 1 92 ? 14.504 -13.742 5.023 1.00 56.44 92 ASP A O 1
ATOM 777 N N . CYS A 1 93 ? 13.728 -11.665 5.456 1.00 60.16 93 CYS A N 1
ATOM 778 C CA . CYS A 1 93 ? 15.015 -10.972 5.403 1.00 60.16 93 CYS A CA 1
ATOM 779 C C . CYS A 1 93 ? 16.070 -11.611 6.326 1.00 60.16 93 CYS A C 1
ATOM 781 O O . CYS A 1 93 ? 17.269 -11.473 6.079 1.00 60.16 93 CYS A O 1
ATOM 783 N N . MET A 1 94 ? 15.631 -12.378 7.327 1.00 58.62 94 MET A N 1
ATOM 784 C CA . MET A 1 94 ? 16.481 -13.047 8.306 1.00 58.62 94 MET A CA 1
ATOM 785 C C . MET A 1 94 ? 17.068 -14.395 7.846 1.00 58.62 94 MET A C 1
ATOM 787 O O . MET A 1 94 ? 18.112 -14.800 8.355 1.00 58.62 94 MET A O 1
ATOM 791 N N . THR A 1 95 ? 16.476 -15.109 6.876 1.00 56.91 95 THR A N 1
ATOM 792 C CA . THR A 1 95 ? 16.903 -16.497 6.555 1.00 56.91 95 THR A CA 1
ATOM 793 C C . THR A 1 95 ? 17.980 -16.627 5.474 1.00 56.91 95 THR A C 1
ATOM 795 O O . THR A 1 95 ? 18.557 -17.708 5.326 1.00 56.91 95 THR A O 1
ATOM 798 N N . LYS A 1 96 ? 18.277 -15.574 4.699 1.00 55.84 96 LYS A N 1
ATOM 799 C CA . LYS A 1 96 ? 19.153 -15.690 3.509 1.00 55.84 96 LYS A CA 1
ATOM 800 C C . LYS A 1 96 ? 20.572 -15.145 3.677 1.00 55.84 96 LYS A C 1
ATOM 802 O O . LYS A 1 96 ? 21.455 -15.595 2.950 1.00 55.84 96 LYS A O 1
ATOM 807 N N . ILE A 1 97 ? 20.835 -14.277 4.656 1.00 55.12 97 ILE A N 1
ATOM 808 C CA . ILE A 1 97 ? 22.215 -13.852 4.955 1.00 55.12 97 ILE A CA 1
ATOM 809 C C . ILE A 1 97 ? 22.992 -15.016 5.597 1.00 55.12 97 ILE A C 1
ATOM 811 O O . ILE A 1 97 ? 24.114 -15.296 5.191 1.00 55.12 97 ILE A O 1
ATOM 815 N N . SER A 1 98 ? 22.369 -15.783 6.499 1.00 47.88 98 SER A N 1
ATOM 816 C CA . SER A 1 98 ? 23.019 -16.894 7.216 1.00 47.88 98 SER A CA 1
ATOM 817 C C . SER A 1 98 ? 23.434 -18.071 6.320 1.00 47.88 98 SER A C 1
ATOM 819 O O . SER A 1 98 ? 24.496 -18.654 6.521 1.00 47.88 98 SER A O 1
ATOM 821 N N . LYS A 1 99 ? 22.662 -18.398 5.275 1.00 51.88 99 LYS A N 1
ATOM 822 C CA . LYS A 1 99 ? 22.988 -19.516 4.364 1.00 51.88 99 LYS A CA 1
ATOM 823 C C . LYS A 1 99 ? 24.196 -19.254 3.459 1.00 51.88 99 LYS A C 1
ATOM 825 O O . LYS A 1 99 ? 24.783 -20.210 2.966 1.00 51.88 99 LYS A O 1
ATOM 830 N N . LYS A 1 100 ? 24.578 -17.990 3.238 1.00 50.88 100 LYS A N 1
ATOM 831 C CA . LYS A 1 100 ? 25.736 -17.644 2.397 1.00 50.88 100 LYS A CA 1
ATOM 832 C C . LYS A 1 100 ? 27.072 -17.771 3.143 1.00 50.88 100 LYS A C 1
ATOM 834 O O . LYS A 1 100 ? 28.088 -17.971 2.491 1.00 50.88 100 LYS A O 1
ATOM 839 N N . TYR A 1 101 ? 27.066 -17.711 4.479 1.00 47.16 101 TYR A N 1
ATOM 840 C CA . TYR A 1 101 ? 28.277 -17.819 5.308 1.00 47.16 101 TYR A CA 1
ATOM 841 C C . TYR A 1 101 ? 28.589 -19.238 5.797 1.00 47.16 101 TYR A C 1
ATOM 843 O O . TYR A 1 101 ? 29.718 -19.490 6.186 1.00 47.16 101 TYR A O 1
ATOM 851 N N . ASN A 1 102 ? 27.640 -20.177 5.741 1.00 44.78 102 ASN A N 1
ATOM 852 C CA . ASN A 1 102 ? 27.869 -21.562 6.184 1.00 44.78 102 ASN A CA 1
ATOM 853 C C . ASN A 1 102 ? 28.455 -22.488 5.094 1.00 44.78 102 ASN A C 1
ATOM 855 O O . ASN A 1 102 ? 28.595 -23.681 5.336 1.00 44.78 102 ASN A O 1
ATOM 859 N N . ASN A 1 103 ? 28.762 -21.956 3.905 1.00 44.81 103 ASN A N 1
ATOM 860 C CA . ASN A 1 103 ? 29.344 -22.695 2.773 1.00 44.81 103 ASN A CA 1
ATOM 861 C C . ASN A 1 103 ? 30.659 -22.058 2.261 1.00 44.81 103 ASN A C 1
ATOM 863 O O . ASN A 1 103 ? 31.024 -22.254 1.101 1.00 44.81 103 ASN A O 1
ATOM 867 N N . LEU A 1 104 ? 31.333 -21.273 3.108 1.00 43.28 104 LEU A N 1
ATOM 868 C CA . LEU A 1 104 ? 32.712 -20.794 2.950 1.00 43.28 104 LEU A CA 1
ATOM 869 C C . LEU A 1 104 ? 33.532 -21.314 4.133 1.00 43.28 104 LEU A C 1
ATOM 871 O O . LEU A 1 104 ? 34.723 -21.611 3.913 1.00 43.28 104 LEU A O 1
#

Secondary structure (DSSP, 8-state):
--HHHHHHHHHHHHHHH--GGG-------SS-HHHHHHHHHHHHTTSPP-----------TTTT-TT-------SS--------------S-TTHHHHHHHTT-

Foldseek 3Di:
DDPVVVVVVVVVCCVVPQAPVPDDDDDDDPDDPVVVVVVCCVPPVPGHHPVDDDDPDDDQPCPPPPPDDDDDDDPPDDDDDDDDDDPPDPDDPPPPVVVVVVVD

Radius of gyration: 22.83 Å; chains: 1; bounding box: 49×41×49 Å